Protein AF-A0A0L8GGT6-F1 (afdb_monomer_lite)

Radius of gyration: 20.19 Å; chains: 1; bounding box: 34×28×76 Å

Foldseek 3Di:
DDKDWADWDFDDDPNHGDFIKTFMWDADADCLDLAHTDGGAIDTPVLVVVLVVVCCVVPVPDPPPVVVLSNDPLSCLNRFANDDSVVSVCVVVVNDDPVVVVQCNVVSRYNCVVVVVVVVVVVVVVVVVVVVVVVVVPD

pLDDT: mean 79.41, std 17.78, range [39.88, 96.5]

Secondary structure (DSSP, 8-state):
-EEEEEEEEEEEETTEEEEEEEEEEEES---SSS---EEEEEEEHHHHHHHHHHHHHHSTTS---HHHHTT-HHHHHHHH----HHHHHHHHTT---HHHHHHHHHTTT-TTHHHHHHHHHHHHHHHHHHHHHHHSS--

Structure (mmCIF, N/CA/C/O backbone):
data_AF-A0A0L8GGT6-F1
#
_entry.id   AF-A0A0L8GGT6-F1
#
loop_
_atom_site.group_PDB
_atom_site.id
_atom_site.type_symbol
_atom_site.label_atom_id
_atom_site.label_alt_id
_atom_site.label_comp_id
_atom_site.label_asym_id
_atom_site.label_entity_id
_atom_site.label_seq_id
_atom_site.pdbx_PDB_ins_code
_atom_site.Cartn_x
_atom_site.Cartn_y
_atom_site.Cartn_z
_atom_site.occupancy
_atom_site.B_iso_or_equiv
_atom_site.auth_seq_id
_atom_site.auth_comp_id
_atom_site.auth_asym_id
_atom_site.auth_atom_id
_atom_site.pdbx_PDB_model_num
ATOM 1 N N . MET A 1 1 ? 0.697 -13.563 -10.168 1.00 82.75 1 MET A N 1
ATOM 2 C CA . MET A 1 1 ? 0.460 -12.610 -9.073 1.00 82.75 1 MET A CA 1
ATOM 3 C C . MET A 1 1 ? -0.962 -12.781 -8.594 1.00 82.75 1 MET A C 1
ATOM 5 O O . MET A 1 1 ? -1.871 -12.775 -9.412 1.00 82.75 1 MET A O 1
ATOM 9 N N . GLU A 1 2 ? -1.135 -12.969 -7.299 1.00 89.50 2 GLU A N 1
ATOM 10 C CA . GLU A 1 2 ? -2.421 -13.211 -6.657 1.00 89.50 2 GLU A CA 1
ATOM 11 C C . GLU A 1 2 ? -2.596 -12.182 -5.539 1.00 89.50 2 GLU A C 1
ATOM 13 O O . GLU A 1 2 ? -1.693 -12.013 -4.720 1.00 89.50 2 GLU A O 1
ATOM 18 N N . ILE A 1 3 ? -3.717 -11.455 -5.550 1.00 90.00 3 ILE A N 1
ATOM 19 C CA . ILE A 1 3 ? -4.055 -10.441 -4.545 1.00 90.00 3 ILE A CA 1
ATOM 20 C C . ILE A 1 3 ? -5.243 -10.946 -3.742 1.00 90.00 3 ILE A C 1
ATOM 22 O O . ILE A 1 3 ? -6.287 -11.250 -4.319 1.00 90.00 3 ILE A O 1
ATOM 26 N N . SER A 1 4 ? -5.122 -10.935 -2.419 1.00 93.12 4 SER A N 1
ATOM 27 C CA . SER A 1 4 ? -6.249 -11.134 -1.510 1.00 93.12 4 SER A CA 1
ATOM 28 C C . SER A 1 4 ? -6.443 -9.924 -0.605 1.00 93.12 4 SER A C 1
ATOM 30 O O . SER A 1 4 ? -5.482 -9.323 -0.125 1.00 93.12 4 SER A O 1
ATOM 32 N N . VAL A 1 5 ? -7.708 -9.582 -0.360 1.00 94.25 5 VAL A N 1
ATOM 33 C CA . VAL A 1 5 ? -8.131 -8.539 0.580 1.00 94.25 5 VAL A CA 1
ATOM 34 C C . VAL A 1 5 ? -9.049 -9.201 1.593 1.00 94.25 5 VAL A C 1
ATOM 36 O O . VAL A 1 5 ? -10.094 -9.733 1.222 1.00 94.25 5 VAL A O 1
ATOM 39 N N . GLN A 1 6 ? -8.650 -9.207 2.858 1.00 94.06 6 GLN A N 1
ATOM 40 C CA . GLN A 1 6 ? -9.317 -9.992 3.894 1.00 94.06 6 GLN A CA 1
ATOM 41 C C . GLN A 1 6 ? -9.261 -9.304 5.259 1.00 94.06 6 GLN A C 1
ATOM 43 O O . GLN A 1 6 ? -8.722 -8.207 5.396 1.00 94.06 6 GLN A O 1
ATOM 48 N N . ASN A 1 7 ? -9.849 -9.955 6.265 1.00 93.94 7 ASN A N 1
ATOM 49 C CA . ASN A 1 7 ? -9.773 -9.575 7.677 1.00 93.94 7 ASN A CA 1
ATOM 50 C C . ASN A 1 7 ? -10.080 -8.087 7.938 1.00 93.94 7 ASN A C 1
ATOM 52 O O . ASN A 1 7 ? -9.210 -7.357 8.414 1.00 93.94 7 ASN A O 1
ATOM 56 N N . PRO A 1 8 ? -11.302 -7.607 7.628 1.00 95.56 8 PRO A N 1
ATOM 57 C CA . PRO A 1 8 ? -11.678 -6.229 7.917 1.00 95.56 8 PRO A CA 1
ATOM 58 C C . PRO A 1 8 ? -11.579 -5.948 9.421 1.00 95.56 8 PRO A C 1
ATOM 60 O O . PRO A 1 8 ? -12.166 -6.655 10.239 1.00 95.56 8 PRO A O 1
ATOM 63 N N . ARG A 1 9 ? -10.863 -4.883 9.786 1.00 95.06 9 ARG A N 1
ATOM 64 C CA . ARG A 1 9 ? -10.666 -4.446 11.170 1.00 95.06 9 ARG A CA 1
ATOM 65 C C . ARG A 1 9 ? -11.022 -2.975 11.319 1.00 95.06 9 ARG A C 1
ATOM 67 O O . ARG A 1 9 ? -10.479 -2.120 10.623 1.00 95.06 9 ARG A O 1
ATOM 74 N N . THR A 1 10 ? -11.901 -2.666 12.266 1.00 94.56 10 THR A N 1
ATOM 75 C CA . THR A 1 10 ? -12.186 -1.278 12.645 1.00 94.56 10 THR A CA 1
ATOM 76 C C . THR A 1 10 ? -11.008 -0.705 13.426 1.00 94.56 10 THR A C 1
ATOM 78 O O . THR A 1 10 ? -10.585 -1.270 14.434 1.00 94.56 10 THR A O 1
ATOM 81 N N . ILE A 1 11 ? -10.493 0.430 12.965 1.00 92.06 11 ILE A N 1
ATOM 82 C CA . ILE A 1 11 ? -9.458 1.210 13.634 1.00 92.06 11 ILE A CA 1
ATOM 83 C C . ILE A 1 11 ? -10.131 2.310 14.448 1.00 92.06 11 ILE A C 1
ATOM 85 O O . ILE A 1 11 ? -10.968 3.063 13.938 1.00 92.06 11 ILE A O 1
ATOM 89 N N . PHE A 1 12 ? -9.755 2.388 15.720 1.00 92.56 12 PHE A N 1
ATOM 90 C CA . PHE A 1 12 ? -10.262 3.368 16.668 1.00 92.56 12 PHE A CA 1
ATOM 91 C C . PHE A 1 12 ? -9.195 4.416 16.964 1.00 92.56 12 PHE A C 1
ATOM 93 O O . PHE A 1 12 ? -8.013 4.103 17.054 1.00 92.56 12 PHE A O 1
ATOM 100 N N . GLU A 1 13 ? -9.626 5.655 17.153 1.00 89.75 13 GLU A N 1
ATOM 101 C CA . GLU A 1 13 ? -8.792 6.754 17.632 1.00 89.75 13 GLU A CA 1
ATOM 102 C C . GLU A 1 13 ? -9.561 7.461 18.746 1.00 89.75 13 GLU A C 1
ATOM 104 O O . GLU A 1 13 ? -10.727 7.819 18.569 1.00 89.75 13 GLU A O 1
ATOM 109 N N . ASN A 1 14 ? -8.942 7.605 19.922 1.00 93.12 14 ASN A N 1
ATOM 110 C CA . ASN A 1 14 ? -9.575 8.196 21.108 1.00 93.12 14 ASN A CA 1
ATOM 111 C C . ASN A 1 14 ? -10.941 7.560 21.449 1.00 93.12 14 ASN A C 1
ATOM 113 O O . ASN A 1 14 ? -11.917 8.251 21.741 1.00 93.12 14 ASN A O 1
ATOM 117 N N . GLY A 1 15 ? -11.028 6.229 21.338 1.00 91.31 15 GLY A N 1
ATOM 118 C CA . GLY A 1 15 ? -12.244 5.456 21.618 1.00 91.31 15 GLY A CA 1
ATOM 119 C C . GLY A 1 15 ? -13.353 5.571 20.565 1.00 91.31 15 GLY A C 1
ATOM 120 O O . GLY A 1 15 ? -14.418 4.983 20.741 1.00 91.31 15 GLY A O 1
ATOM 121 N N . ARG A 1 16 ? -13.135 6.294 19.459 1.00 93.06 16 ARG A N 1
ATOM 122 C CA . ARG A 1 16 ? -14.111 6.444 18.371 1.00 93.06 16 ARG A CA 1
ATOM 123 C C . ARG A 1 16 ? -13.666 5.678 17.136 1.00 93.06 16 ARG A C 1
ATOM 125 O O . ARG A 1 16 ? -12.498 5.727 16.759 1.00 93.06 16 ARG A O 1
ATOM 132 N N . ALA A 1 17 ? -14.602 4.983 16.493 1.00 93.25 17 ALA A N 1
ATOM 133 C CA . ALA A 1 17 ? -14.340 4.315 15.225 1.00 93.25 17 ALA A CA 1
ATOM 134 C C . ALA A 1 17 ? -13.978 5.362 14.160 1.00 93.25 17 ALA A C 1
ATOM 136 O O . ALA A 1 17 ? -14.753 6.286 13.911 1.00 93.25 17 ALA A O 1
ATOM 137 N N . LYS A 1 18 ? -12.798 5.222 13.551 1.00 93.94 18 LYS A N 1
ATOM 138 C CA . LYS A 1 18 ? -12.266 6.178 12.571 1.00 93.94 18 LYS A CA 1
ATOM 139 C C . LYS A 1 18 ? -12.418 5.661 11.144 1.00 93.94 18 LYS A C 1
ATOM 141 O O . LYS A 1 18 ? -12.894 6.384 10.276 1.00 93.94 18 LYS A O 1
ATOM 146 N N . TYR A 1 19 ? -12.005 4.419 10.894 1.00 93.75 19 TYR A N 1
ATOM 147 C CA . TYR A 1 19 ? -12.103 3.768 9.585 1.00 93.75 19 TYR A CA 1
ATOM 148 C C . TYR A 1 19 ? -11.961 2.245 9.705 1.00 93.75 19 TYR A C 1
ATOM 150 O O . TYR A 1 19 ? -11.610 1.730 10.762 1.00 93.75 19 TYR A O 1
ATOM 158 N N . VAL A 1 20 ? -12.218 1.526 8.611 1.00 94.75 20 VAL A N 1
ATOM 159 C CA . VAL A 1 20 ? -11.942 0.086 8.488 1.00 94.75 20 VAL A CA 1
ATOM 160 C C . VAL A 1 20 ? -10.689 -0.111 7.639 1.00 94.75 20 VAL A C 1
ATOM 162 O O . VAL A 1 20 ? -10.573 0.468 6.554 1.00 94.75 20 VAL A O 1
ATOM 165 N N . ALA A 1 21 ? -9.761 -0.915 8.146 1.00 95.69 21 ALA A N 1
ATOM 166 C CA . ALA A 1 21 ? -8.587 -1.393 7.433 1.00 95.69 21 ALA A CA 1
ATOM 167 C C . ALA A 1 21 ? -8.781 -2.856 7.024 1.00 95.69 21 ALA A C 1
ATOM 169 O O . ALA A 1 21 ? -9.498 -3.604 7.685 1.00 95.69 21 ALA A O 1
ATOM 170 N N . TYR A 1 22 ? -8.125 -3.257 5.946 1.00 96.38 22 TYR A N 1
ATOM 171 C CA . TYR A 1 22 ? -8.141 -4.606 5.404 1.00 96.38 22 TYR A CA 1
ATOM 172 C C . TYR A 1 22 ? -6.711 -5.115 5.333 1.00 96.38 22 TYR A C 1
ATOM 174 O O . TYR A 1 22 ? -5.807 -4.364 4.956 1.00 96.38 22 TYR A O 1
ATOM 182 N N . GLN A 1 23 ? -6.527 -6.384 5.666 1.00 94.94 23 GLN A N 1
ATOM 183 C CA . GLN A 1 23 ? -5.267 -7.074 5.465 1.00 94.94 23 GLN A CA 1
ATOM 184 C C . GLN A 1 23 ? -5.136 -7.449 3.992 1.00 94.94 23 GLN A C 1
ATOM 186 O O . GLN A 1 23 ? -6.045 -8.035 3.396 1.00 94.94 23 GLN A O 1
ATOM 191 N N 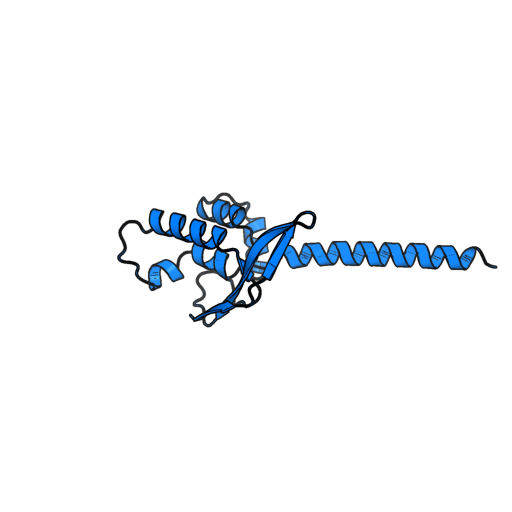. LEU A 1 24 ? -4.000 -7.095 3.412 1.00 94.62 24 LEU A N 1
ATOM 192 C CA . LEU A 1 24 ? -3.642 -7.385 2.041 1.00 94.62 24 LEU A CA 1
ATOM 193 C C . LEU A 1 24 ? -2.626 -8.513 2.019 1.00 94.62 24 LEU A C 1
ATOM 195 O O . LEU A 1 24 ? -1.696 -8.547 2.827 1.00 94.62 24 LEU A O 1
ATOM 199 N N . SER A 1 25 ? -2.790 -9.408 1.054 1.00 92.06 25 SER A N 1
ATOM 200 C CA . SER A 1 25 ? -1.747 -10.361 0.708 1.00 92.06 25 SER A CA 1
ATOM 201 C C . SER A 1 25 ? -1.487 -10.323 -0.784 1.00 92.06 25 SER A C 1
ATOM 203 O O . SER A 1 25 ? -2.410 -10.189 -1.590 1.00 92.06 25 SER A O 1
ATOM 205 N N . LEU A 1 26 ? -0.212 -10.423 -1.131 1.00 91.25 26 LEU A N 1
ATOM 206 C CA . LEU A 1 26 ? 0.284 -10.433 -2.487 1.00 91.25 26 LEU A CA 1
ATOM 207 C C . LEU A 1 26 ? 1.247 -11.608 -2.635 1.00 91.25 26 LEU A C 1
ATOM 209 O O . LEU A 1 26 ? 2.289 -11.635 -1.984 1.00 91.25 26 LEU A O 1
ATOM 213 N N . LYS A 1 27 ? 0.874 -12.573 -3.477 1.00 90.69 27 LYS A N 1
ATOM 214 C CA . LYS A 1 27 ? 1.650 -13.792 -3.731 1.00 90.69 27 LYS A CA 1
ATOM 215 C C . LYS A 1 27 ? 2.046 -13.933 -5.195 1.00 90.69 27 LYS A C 1
ATOM 217 O O . LYS A 1 27 ? 1.379 -13.393 -6.088 1.00 90.69 27 LYS A O 1
ATOM 222 N N . ASN A 1 28 ? 3.071 -14.738 -5.462 1.00 85.56 28 ASN A N 1
ATOM 223 C CA . ASN A 1 28 ? 3.552 -15.066 -6.802 1.00 85.56 28 ASN A CA 1
ATOM 224 C C . ASN A 1 28 ? 3.904 -13.801 -7.605 1.00 85.56 28 ASN A C 1
ATOM 226 O O . ASN A 1 28 ? 3.418 -13.597 -8.733 1.00 85.56 28 ASN A O 1
ATOM 230 N N . CYS A 1 29 ? 4.673 -12.905 -6.985 1.00 78.62 29 CYS A N 1
ATOM 231 C CA . CYS A 1 29 ? 5.123 -11.661 -7.596 1.00 78.62 29 CYS A CA 1
ATOM 232 C C . CYS A 1 29 ? 6.314 -11.869 -8.527 1.00 78.62 29 CYS A C 1
ATOM 234 O O . CYS A 1 29 ? 7.241 -12.613 -8.229 1.00 78.62 29 CYS A O 1
ATOM 236 N N . PHE A 1 30 ? 6.326 -11.140 -9.643 1.00 79.69 30 PHE A N 1
ATOM 237 C CA . PHE A 1 30 ? 7.569 -10.921 -10.376 1.00 79.69 30 PHE A CA 1
ATOM 238 C C . PHE A 1 30 ? 8.432 -9.905 -9.611 1.00 79.69 30 PHE A C 1
ATOM 240 O O . PH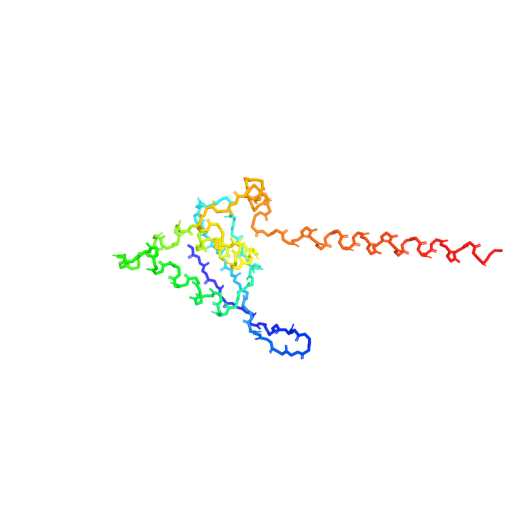E A 1 30 ? 7.869 -8.940 -9.081 1.00 79.69 30 PHE A O 1
ATOM 247 N N . PRO A 1 31 ? 9.766 -10.069 -9.584 1.00 74.44 31 PRO A N 1
ATOM 248 C CA . PRO A 1 31 ? 10.667 -9.187 -8.846 1.00 74.44 31 PRO A CA 1
ATOM 249 C C . PRO A 1 31 ? 10.847 -7.855 -9.590 1.00 74.44 31 PRO A C 1
ATOM 251 O O . PRO A 1 31 ? 11.788 -7.661 -10.355 1.00 74.44 31 PRO A O 1
ATOM 254 N N . VAL A 1 32 ? 9.888 -6.944 -9.412 1.00 80.38 32 VAL A N 1
ATOM 255 C CA . VAL A 1 32 ? 9.941 -5.564 -9.940 1.00 80.38 32 VAL A CA 1
ATOM 256 C C . VAL A 1 32 ? 10.747 -4.659 -9.018 1.00 80.38 32 VAL A C 1
ATOM 258 O O . VAL A 1 32 ? 11.507 -3.805 -9.464 1.00 80.38 32 VAL A O 1
ATOM 261 N N . LEU A 1 33 ? 10.546 -4.858 -7.722 1.00 82.56 33 LEU A N 1
ATOM 262 C CA . LEU A 1 33 ? 11.296 -4.273 -6.625 1.00 82.56 33 LEU A CA 1
ATOM 263 C C . LEU A 1 33 ? 11.948 -5.432 -5.859 1.00 82.56 33 LEU A C 1
ATOM 265 O O . LEU A 1 33 ? 11.461 -6.561 -5.983 1.00 82.56 33 LEU A O 1
ATOM 269 N N . PRO A 1 34 ? 13.004 -5.190 -5.065 1.00 86.31 34 PRO A N 1
ATOM 270 C CA . PRO A 1 34 ? 13.561 -6.196 -4.163 1.00 86.31 34 PRO A CA 1
ATOM 271 C C . PRO A 1 34 ? 12.645 -6.350 -2.936 1.00 86.31 34 PRO A C 1
ATOM 273 O O . PRO A 1 34 ? 13.044 -6.075 -1.810 1.00 86.31 34 PRO A O 1
ATOM 276 N N . LEU A 1 35 ? 11.382 -6.695 -3.198 1.00 85.62 35 LEU A N 1
ATOM 277 C CA . LEU A 1 35 ? 10.342 -6.989 -2.224 1.00 85.62 35 LEU A CA 1
ATOM 278 C C . LEU A 1 35 ? 9.730 -8.345 -2.564 1.00 85.62 35 LEU A C 1
ATOM 280 O O . LEU A 1 35 ? 9.254 -8.550 -3.688 1.00 85.62 35 LEU A O 1
ATOM 284 N N . ASP A 1 36 ? 9.704 -9.227 -1.578 1.00 87.50 36 ASP A N 1
ATOM 285 C CA . ASP A 1 36 ? 9.113 -10.553 -1.662 1.00 87.50 36 ASP A CA 1
ATOM 286 C C . ASP A 1 36 ? 7.585 -10.503 -1.498 1.00 87.50 36 ASP A C 1
ATOM 288 O O . ASP A 1 36 ? 6.965 -9.453 -1.286 1.00 87.50 36 ASP A O 1
ATOM 292 N N . ASP A 1 37 ? 6.956 -11.668 -1.617 1.00 89.12 37 ASP A N 1
ATOM 293 C CA . ASP A 1 37 ? 5.543 -11.848 -1.296 1.00 89.12 37 ASP A CA 1
ATOM 294 C C . ASP A 1 37 ? 5.241 -11.414 0.154 1.00 89.12 37 ASP A C 1
ATOM 296 O O . ASP A 1 37 ? 6.073 -11.539 1.053 1.00 89.12 37 ASP A O 1
ATOM 300 N N . THR A 1 38 ? 4.028 -10.910 0.390 1.00 86.81 38 THR A N 1
ATOM 301 C CA . THR A 1 38 ? 3.601 -10.432 1.714 1.00 86.81 38 THR A CA 1
ATOM 302 C C . THR A 1 38 ? 2.161 -10.819 2.014 1.00 86.81 38 THR A C 1
ATOM 304 O O . THR A 1 38 ? 1.345 -11.016 1.114 1.00 86.81 38 THR A O 1
ATOM 307 N N . ASP A 1 39 ? 1.820 -10.878 3.291 1.00 84.62 39 ASP A N 1
ATOM 308 C CA . ASP A 1 39 ? 0.476 -11.143 3.795 1.00 84.62 39 ASP A CA 1
ATOM 309 C C . ASP A 1 39 ? 0.093 -10.275 5.002 1.00 84.62 39 ASP A C 1
ATOM 311 O O . ASP A 1 39 ? -0.976 -10.473 5.574 1.00 84.62 39 ASP A O 1
ATOM 315 N N . HIS A 1 40 ? 0.911 -9.283 5.371 1.00 82.88 40 HIS A N 1
ATOM 316 C CA . HIS A 1 40 ? 0.753 -8.512 6.615 1.00 82.88 40 HIS A CA 1
ATOM 317 C C . HIS A 1 40 ? 0.524 -7.004 6.406 1.00 82.88 40 HIS A C 1
ATOM 319 O O . HIS A 1 40 ? 0.556 -6.237 7.368 1.00 82.88 40 HIS A O 1
ATOM 325 N N . VAL A 1 41 ? 0.266 -6.549 5.177 1.00 91.94 41 VAL A N 1
ATOM 326 C CA . VAL A 1 41 ? 0.068 -5.119 4.889 1.00 91.94 41 VAL A CA 1
ATOM 327 C C . VAL A 1 41 ? -1.378 -4.713 5.156 1.00 91.94 41 VAL A C 1
ATOM 329 O O . VAL A 1 41 ? -2.306 -5.356 4.678 1.00 91.94 41 VAL A O 1
ATOM 332 N N . TRP A 1 42 ? -1.590 -3.619 5.887 1.00 93.50 42 TRP A N 1
ATOM 333 C CA . TRP A 1 42 ? -2.927 -3.118 6.212 1.00 93.50 42 TRP A CA 1
ATOM 334 C C . TRP A 1 42 ? -3.239 -1.838 5.447 1.00 93.50 42 TRP A C 1
ATOM 336 O O . TRP A 1 42 ? -2.474 -0.879 5.503 1.00 93.50 42 TRP A O 1
ATOM 346 N N . ARG A 1 43 ? -4.385 -1.804 4.757 1.00 95.75 43 ARG A N 1
ATOM 347 C CA . ARG A 1 43 ? -4.838 -0.632 3.990 1.00 95.75 43 ARG A CA 1
ATOM 348 C C . ARG A 1 43 ? -6.308 -0.335 4.205 1.00 95.75 43 ARG A C 1
ATOM 350 O O . ARG A 1 43 ? -7.143 -1.228 4.309 1.00 95.75 43 ARG A O 1
ATOM 357 N N . SER A 1 44 ? -6.643 0.943 4.215 1.00 96.12 44 SER A N 1
ATOM 358 C CA . SER A 1 44 ? -8.015 1.438 4.258 1.00 96.12 44 SER A CA 1
ATOM 359 C C . SER A 1 44 ? -8.593 1.652 2.858 1.00 96.12 44 SER A C 1
ATOM 361 O O . SER A 1 44 ? -7.876 1.881 1.882 1.00 96.12 44 SER A O 1
ATOM 363 N N . TYR A 1 45 ? -9.926 1.679 2.758 1.00 95.19 45 TYR A N 1
ATOM 364 C CA . TYR A 1 45 ? -10.617 2.026 1.507 1.00 95.19 45 TYR A CA 1
ATOM 365 C C . TYR A 1 45 ? -10.192 3.399 0.952 1.00 95.19 45 TYR A C 1
ATOM 367 O O . TYR A 1 45 ? -10.071 3.584 -0.261 1.00 95.19 45 TYR A O 1
ATOM 375 N N . ARG A 1 46 ? -9.920 4.368 1.837 1.00 95.56 4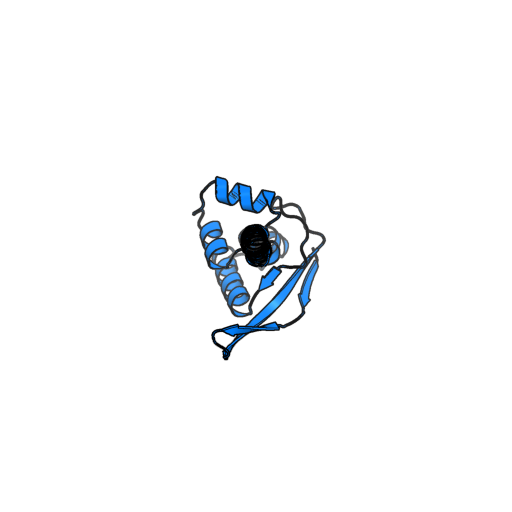6 ARG A N 1
ATOM 376 C CA . ARG A 1 46 ? -9.441 5.699 1.442 1.00 95.56 46 ARG A CA 1
ATOM 377 C C . ARG A 1 46 ? -8.110 5.610 0.698 1.00 95.56 46 ARG A C 1
ATOM 379 O O . ARG A 1 46 ? -7.951 6.266 -0.327 1.00 95.56 46 ARG A O 1
ATOM 386 N N . GLU A 1 47 ? -7.176 4.802 1.185 1.00 96.50 47 GLU A N 1
ATOM 387 C CA . GLU A 1 47 ? -5.873 4.617 0.542 1.00 96.50 47 GLU A CA 1
ATOM 388 C C . GLU A 1 47 ? -6.012 3.939 -0.827 1.00 96.50 47 GLU A C 1
ATOM 390 O O . GLU A 1 47 ? -5.397 4.391 -1.789 1.00 96.50 47 GLU A O 1
ATOM 395 N N . PHE A 1 48 ? -6.897 2.945 -0.969 1.00 95.50 48 PHE A N 1
ATOM 396 C CA . PHE A 1 48 ? -7.227 2.366 -2.281 1.00 95.50 48 PHE A CA 1
ATOM 397 C C . PHE A 1 48 ? -7.752 3.412 -3.269 1.00 95.50 48 PHE A C 1
ATOM 399 O O . PHE A 1 48 ? -7.363 3.434 -4.440 1.00 95.50 48 PHE A O 1
ATOM 406 N N . HIS A 1 49 ? -8.634 4.301 -2.807 1.00 94.94 49 HIS A N 1
ATOM 407 C CA . HIS A 1 49 ? -9.169 5.369 -3.645 1.00 94.94 49 HIS A CA 1
ATOM 408 C C . HIS A 1 49 ? -8.069 6.343 -4.096 1.00 94.94 49 HIS A C 1
ATOM 410 O O . HIS A 1 49 ? -8.033 6.751 -5.261 1.00 94.94 49 HIS A O 1
ATOM 416 N N . LEU A 1 50 ? -7.146 6.695 -3.198 1.00 94.94 50 LEU A N 1
ATOM 417 C CA . LEU A 1 50 ? -5.998 7.534 -3.536 1.00 94.94 50 LEU A CA 1
ATOM 418 C C . LEU A 1 50 ? -5.061 6.836 -4.533 1.00 94.94 50 LEU A C 1
ATOM 420 O O . LEU A 1 50 ? -4.686 7.452 -5.533 1.00 94.94 50 LEU A O 1
ATOM 424 N N . LEU A 1 51 ? -4.759 5.549 -4.324 1.00 94.31 51 LEU A N 1
ATOM 425 C CA . LEU A 1 51 ? -3.947 4.741 -5.238 1.00 94.31 51 LEU A CA 1
ATOM 426 C C . LEU A 1 51 ? -4.532 4.770 -6.650 1.00 94.31 51 LEU A C 1
ATOM 428 O O . LEU A 1 51 ? -3.836 5.080 -7.618 1.00 94.31 51 LEU A O 1
ATOM 432 N N . ARG A 1 52 ? -5.840 4.513 -6.765 1.00 91.81 52 ARG A N 1
ATOM 433 C CA . ARG A 1 52 ? -6.557 4.543 -8.043 1.00 91.81 52 ARG A CA 1
ATOM 434 C C . ARG A 1 52 ? -6.384 5.880 -8.757 1.00 91.81 52 ARG A C 1
ATOM 436 O O . ARG A 1 52 ? -6.187 5.893 -9.970 1.00 91.81 52 ARG A O 1
ATOM 443 N N . ASN A 1 53 ? -6.479 6.996 -8.041 1.00 90.94 53 ASN A N 1
ATOM 444 C CA . ASN A 1 53 ? -6.367 8.319 -8.649 1.00 90.94 53 ASN A CA 1
ATOM 445 C C . ASN A 1 53 ? -4.963 8.582 -9.202 1.00 90.94 53 ASN A C 1
ATOM 447 O O . ASN A 1 53 ? -4.847 9.050 -10.334 1.00 90.94 53 ASN A O 1
ATOM 451 N N . ILE A 1 54 ? -3.920 8.223 -8.454 1.00 90.12 54 ILE A N 1
ATOM 452 C CA . ILE A 1 54 ? -2.527 8.372 -8.898 1.00 90.12 54 ILE A CA 1
ATOM 453 C C . ILE A 1 54 ? -2.261 7.506 -10.126 1.00 90.12 54 ILE A C 1
ATOM 455 O O . ILE A 1 54 ? -1.784 7.998 -11.147 1.00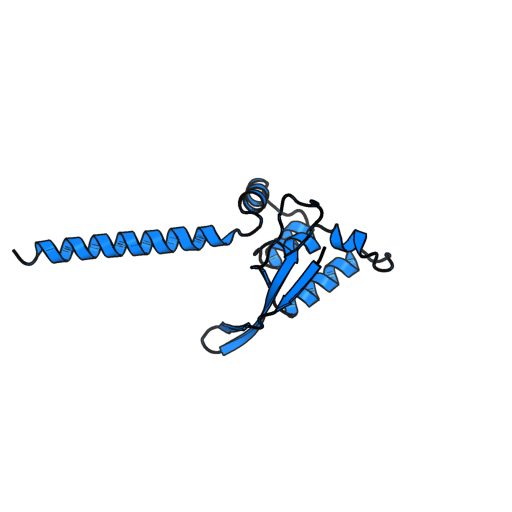 90.12 54 ILE A O 1
ATOM 459 N N . LEU A 1 55 ? -2.623 6.222 -10.064 1.00 88.62 55 LEU A N 1
ATOM 460 C CA . LEU A 1 55 ? -2.365 5.293 -11.163 1.00 88.62 55 LEU A CA 1
ATOM 461 C C . LEU A 1 55 ? -3.127 5.706 -12.429 1.00 88.62 55 LEU A C 1
ATOM 463 O O . LEU A 1 55 ? -2.565 5.659 -13.519 1.00 88.62 55 LEU A O 1
ATOM 467 N N . ARG A 1 56 ? -4.358 6.223 -12.304 1.00 87.44 56 ARG A N 1
ATOM 468 C CA . ARG A 1 56 ? -5.101 6.797 -13.441 1.00 87.44 56 ARG A CA 1
ATOM 469 C C . ARG A 1 56 ? -4.426 8.025 -14.046 1.00 87.44 56 ARG A C 1
ATOM 471 O O . ARG A 1 56 ? -4.519 8.225 -15.252 1.00 87.44 56 ARG A O 1
ATOM 478 N N . GLN A 1 57 ? -3.794 8.868 -13.233 1.00 86.62 57 GLN A N 1
ATOM 479 C CA . GLN A 1 57 ? -3.085 10.053 -13.721 1.00 86.62 57 GLN A CA 1
ATOM 480 C C . GLN A 1 57 ? -1.752 9.707 -14.388 1.00 86.62 57 GLN A C 1
ATOM 482 O O . GLN A 1 57 ? -1.368 10.382 -15.343 1.00 86.62 57 GLN A O 1
ATOM 487 N N . ARG A 1 58 ? -1.061 8.668 -13.912 1.00 83.50 58 ARG A N 1
ATOM 488 C CA . ARG A 1 58 ? 0.195 8.199 -14.506 1.00 83.50 58 ARG A CA 1
ATOM 489 C C . ARG A 1 58 ? -0.046 7.433 -15.807 1.00 83.50 58 ARG A C 1
ATOM 491 O O . ARG A 1 58 ? 0.627 7.676 -16.801 1.00 83.50 58 ARG A O 1
ATOM 498 N N . HIS A 1 59 ? -1.060 6.570 -15.822 1.00 81.81 59 HIS A N 1
ATOM 499 C CA . HIS A 1 59 ? -1.373 5.660 -16.930 1.00 81.81 59 HIS A CA 1
ATOM 500 C C . HIS A 1 59 ? -2.569 6.147 -17.768 1.00 81.81 59 HIS A C 1
ATOM 502 O O . HIS A 1 59 ? -3.407 5.354 -18.188 1.00 81.81 59 HIS A O 1
ATOM 508 N N . LYS A 1 60 ? -2.660 7.467 -18.013 1.00 70.31 60 LYS A N 1
ATOM 509 C CA . LYS A 1 60 ? -3.818 8.170 -18.625 1.00 70.31 60 LYS A CA 1
ATOM 510 C C . LYS A 1 60 ? -4.361 7.567 -19.929 1.00 70.31 60 LYS A C 1
ATOM 512 O O . LYS A 1 60 ? -5.539 7.753 -20.215 1.00 70.31 60 LYS A O 1
ATOM 517 N N . ASN A 1 61 ? -3.525 6.873 -20.702 1.00 60.69 61 ASN A N 1
ATOM 518 C CA . ASN A 1 61 ? -3.835 6.436 -22.069 1.00 60.69 61 ASN A CA 1
ATOM 519 C C . ASN A 1 61 ? -3.833 4.917 -22.258 1.00 60.69 61 ASN A C 1
ATOM 521 O O . ASN A 1 61 ? -4.027 4.432 -23.371 1.00 60.69 61 ASN A O 1
ATOM 525 N N . LEU A 1 62 ? -3.586 4.153 -21.198 1.00 54.25 62 LEU A N 1
ATOM 526 C CA . LEU A 1 62 ? -3.508 2.708 -21.302 1.00 54.25 62 LEU A CA 1
ATOM 527 C C . LEU A 1 62 ? -4.891 2.159 -20.977 1.00 54.25 62 LEU A C 1
ATOM 529 O O . LEU A 1 62 ? -5.381 2.307 -19.859 1.00 54.25 62 LEU A O 1
ATOM 533 N N . CYS A 1 63 ? -5.543 1.531 -21.960 1.00 55.19 63 CYS A N 1
ATOM 534 C CA . CYS A 1 63 ? -6.554 0.517 -21.671 1.00 55.19 63 CYS A CA 1
ATOM 535 C C . CYS A 1 63 ? -5.920 -0.421 -20.646 1.00 55.19 63 CYS A C 1
ATOM 537 O O . CYS A 1 63 ? -5.048 -1.175 -21.055 1.00 55.19 63 CYS A O 1
ATOM 539 N N . PHE A 1 64 ? -6.266 -0.277 -19.359 1.00 60.25 64 PHE A N 1
ATOM 540 C CA . PHE A 1 64 ? -5.597 -0.870 -18.194 1.00 60.25 64 PHE A CA 1
ATOM 541 C C . PHE A 1 64 ? -4.962 -2.229 -18.514 1.00 60.25 64 PHE A C 1
ATOM 543 O O . PHE A 1 64 ? -5.600 -3.271 -18.360 1.00 60.25 64 PHE A O 1
ATOM 550 N N . LYS A 1 65 ? -3.707 -2.238 -18.980 1.00 67.69 65 LYS A N 1
ATOM 551 C CA . LYS A 1 65 ? -2.995 -3.491 -19.170 1.00 67.69 65 LYS A CA 1
ATOM 552 C C . LYS A 1 65 ? -2.508 -3.853 -17.788 1.00 67.69 65 LYS A C 1
ATOM 554 O O . LYS A 1 65 ? -1.635 -3.191 -17.237 1.00 67.69 65 LYS A O 1
ATOM 559 N N . GLU A 1 66 ? -3.106 -4.893 -17.227 1.00 74.38 66 GLU 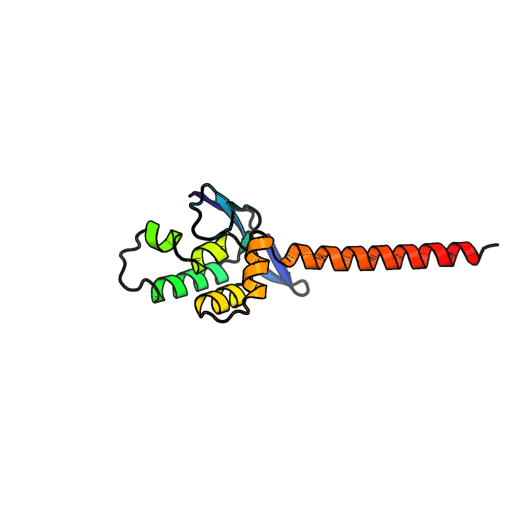A N 1
ATOM 560 C CA . GLU A 1 66 ? -2.769 -5.449 -15.916 1.00 74.38 66 GLU A CA 1
ATOM 561 C C . GLU A 1 66 ? -1.249 -5.534 -15.704 1.00 74.38 66 GLU A C 1
ATOM 563 O O . GLU A 1 66 ? -0.736 -5.168 -14.651 1.00 74.38 66 GLU A O 1
ATOM 568 N N . LYS A 1 67 ? -0.501 -5.902 -16.750 1.00 78.94 67 LYS A N 1
ATOM 569 C CA . LYS A 1 67 ? 0.962 -5.958 -16.719 1.00 78.94 67 LYS A CA 1
ATOM 570 C C . LYS A 1 67 ? 1.634 -4.618 -16.390 1.00 78.94 67 LYS A C 1
ATOM 572 O O . LYS A 1 67 ? 2.590 -4.608 -15.637 1.00 78.94 67 LYS A O 1
ATOM 577 N N . GLU A 1 68 ? 1.179 -3.491 -16.923 1.00 81.06 68 GLU A N 1
ATOM 578 C CA . GLU A 1 68 ? 1.812 -2.187 -16.650 1.00 81.06 68 GLU A CA 1
ATOM 579 C C . GLU A 1 68 ? 1.497 -1.703 -15.234 1.00 81.06 68 GLU A C 1
ATOM 581 O O . GLU A 1 68 ? 2.376 -1.194 -14.543 1.00 81.06 68 GLU A O 1
ATOM 586 N N . LEU A 1 69 ? 0.268 -1.947 -14.769 1.00 82.81 69 LEU A N 1
ATOM 587 C CA . LEU A 1 69 ? -0.155 -1.623 -13.408 1.00 82.81 69 LEU A CA 1
ATOM 588 C C . LEU A 1 69 ? 0.653 -2.410 -12.373 1.00 82.81 69 LEU A C 1
ATOM 590 O O . LEU A 1 69 ? 1.164 -1.856 -11.406 1.00 82.81 69 LEU A O 1
ATOM 594 N N . THR A 1 70 ? 0.794 -3.712 -12.609 1.00 83.31 70 THR A N 1
ATOM 595 C CA . THR A 1 70 ? 1.534 -4.623 -11.733 1.00 83.31 70 THR A CA 1
ATOM 596 C C . THR A 1 70 ? 3.044 -4.450 -11.838 1.00 83.31 70 THR A C 1
ATOM 598 O O . THR A 1 70 ? 3.768 -5.031 -11.043 1.00 83.31 70 THR A O 1
ATOM 601 N N . MET A 1 71 ? 3.555 -3.648 -12.768 1.00 85.69 71 MET A N 1
ATOM 602 C CA . MET A 1 71 ? 4.968 -3.261 -12.810 1.00 85.69 71 MET A CA 1
ATOM 603 C C . MET A 1 71 ? 5.204 -1.861 -12.225 1.00 85.69 71 MET A C 1
ATOM 605 O O . MET A 1 71 ? 6.344 -1.406 -12.181 1.00 85.69 71 MET A O 1
ATOM 609 N N . ASP A 1 72 ? 4.159 -1.170 -11.760 1.00 88.19 72 ASP A N 1
ATOM 610 C CA . ASP A 1 72 ? 4.284 0.170 -11.195 1.00 88.19 72 ASP A CA 1
ATOM 611 C C . ASP A 1 72 ? 4.842 0.121 -9.756 1.00 88.19 72 ASP A C 1
ATOM 613 O O . ASP A 1 72 ? 4.236 -0.512 -8.886 1.00 88.19 72 ASP A O 1
ATOM 617 N N . PRO A 1 73 ? 5.957 0.811 -9.451 1.00 89.06 73 PRO A N 1
ATOM 618 C CA . PRO A 1 73 ? 6.527 0.822 -8.104 1.00 89.06 73 PRO A CA 1
ATOM 619 C C . PRO A 1 73 ? 5.580 1.351 -7.020 1.00 89.06 73 PRO A C 1
ATOM 621 O O . PRO A 1 73 ? 5.595 0.852 -5.899 1.00 89.06 73 PRO A O 1
ATOM 624 N N . THR A 1 74 ? 4.721 2.326 -7.335 1.00 91.56 74 THR A N 1
ATOM 625 C CA . THR A 1 74 ? 3.707 2.853 -6.408 1.00 91.56 74 THR A CA 1
ATOM 626 C C . THR A 1 74 ? 2.662 1.790 -6.091 1.00 91.56 74 THR A C 1
ATOM 628 O O . THR A 1 74 ? 2.268 1.639 -4.935 1.00 91.56 74 THR A O 1
ATOM 631 N N . PHE A 1 75 ? 2.239 1.024 -7.101 1.00 91.75 75 PHE A N 1
ATOM 632 C CA . PHE A 1 75 ? 1.362 -0.127 -6.898 1.00 91.75 75 PHE A CA 1
ATOM 633 C C . PHE A 1 75 ? 2.045 -1.180 -6.020 1.00 91.75 75 PHE A C 1
ATOM 635 O O . PHE A 1 75 ? 1.459 -1.641 -5.047 1.00 91.75 75 PHE A O 1
ATOM 642 N N . ARG A 1 76 ? 3.303 -1.519 -6.309 1.00 90.44 76 ARG A N 1
ATOM 643 C CA . ARG A 1 76 ? 4.054 -2.520 -5.542 1.00 90.44 76 ARG A CA 1
ATOM 644 C C . ARG A 1 76 ? 4.233 -2.133 -4.079 1.00 90.44 76 ARG A C 1
ATOM 646 O O . ARG A 1 76 ? 3.846 -2.907 -3.212 1.00 90.44 76 ARG A O 1
ATOM 653 N N . LEU A 1 77 ? 4.714 -0.924 -3.795 1.00 92.50 77 LEU A N 1
ATOM 654 C CA . LEU A 1 77 ? 4.883 -0.443 -2.420 1.00 92.50 77 LEU A CA 1
ATOM 655 C C . LEU A 1 77 ? 3.560 -0.440 -1.647 1.00 92.50 77 LEU A C 1
ATOM 657 O O . LEU A 1 77 ? 3.534 -0.812 -0.479 1.00 92.50 77 LEU A O 1
ATOM 661 N N . PHE A 1 78 ? 2.444 -0.099 -2.293 1.00 94.44 78 PHE A N 1
ATOM 662 C CA . PHE A 1 78 ? 1.135 -0.137 -1.642 1.00 94.44 78 PHE A CA 1
ATOM 663 C C . PHE A 1 78 ? 0.754 -1.528 -1.123 1.00 94.44 78 PHE A C 1
ATOM 665 O O . PHE A 1 78 ? 0.212 -1.634 -0.021 1.00 94.44 78 PHE A O 1
ATOM 672 N N . PHE A 1 79 ? 1.016 -2.572 -1.913 1.00 92.81 79 PHE A N 1
ATOM 673 C CA . PHE A 1 79 ? 0.655 -3.949 -1.571 1.00 92.81 79 PHE A CA 1
ATOM 674 C C . PHE A 1 79 ? 1.736 -4.692 -0.782 1.00 92.81 79 PHE A C 1
ATOM 676 O O . PHE A 1 79 ? 1.385 -5.642 -0.096 1.00 92.81 79 PHE A O 1
ATOM 683 N N . GLN A 1 80 ? 3.008 -4.290 -0.886 1.00 92.12 80 GLN A N 1
ATOM 684 C CA . GLN A 1 80 ? 4.159 -5.027 -0.343 1.00 92.12 80 GLN A CA 1
ATOM 685 C C . GLN A 1 80 ? 4.896 -4.330 0.801 1.00 92.12 80 GLN A C 1
ATOM 687 O O . GLN A 1 80 ? 5.790 -4.930 1.380 1.00 92.12 80 GLN A O 1
ATOM 692 N N . SER A 1 81 ? 4.546 -3.087 1.139 1.00 92.88 81 SER A N 1
ATOM 693 C CA . SER A 1 81 ? 5.179 -2.370 2.249 1.00 92.88 81 SER A CA 1
ATOM 694 C C . SER A 1 81 ? 4.161 -1.876 3.263 1.00 92.88 81 SER A C 1
ATOM 696 O O . SER A 1 81 ? 3.001 -1.633 2.922 1.00 92.88 81 SER A O 1
ATOM 698 N N . ASP A 1 82 ? 4.596 -1.687 4.503 1.00 91.94 82 ASP A N 1
ATOM 699 C CA . ASP A 1 82 ? 3.805 -1.059 5.555 1.00 91.94 82 ASP A CA 1
ATOM 700 C C . ASP A 1 82 ? 3.831 0.476 5.468 1.00 91.94 82 ASP A C 1
ATOM 702 O O . ASP A 1 82 ? 3.085 1.133 6.192 1.00 91.94 82 ASP A O 1
ATOM 706 N N . LEU A 1 83 ? 4.630 1.072 4.571 1.00 92.50 83 LEU A N 1
ATOM 707 C CA . LEU A 1 83 ? 4.731 2.522 4.364 1.00 92.50 83 LEU A CA 1
ATOM 708 C C . LEU A 1 83 ? 3.356 3.190 4.324 1.00 92.50 83 LEU A C 1
ATOM 710 O O . LEU A 1 83 ? 2.428 2.706 3.679 1.00 92.50 83 LEU A O 1
ATOM 714 N N . SER A 1 84 ? 3.217 4.337 4.972 1.00 91.75 84 SER A N 1
ATOM 715 C CA . SER A 1 84 ? 2.025 5.165 4.872 1.00 91.75 84 SER A CA 1
ATOM 716 C C . SER A 1 84 ? 1.807 5.617 3.430 1.00 91.75 84 SER A C 1
ATOM 718 O O . SER A 1 84 ? 2.725 5.701 2.610 1.00 91.75 84 SER A O 1
ATOM 720 N N . PHE A 1 85 ? 0.569 5.966 3.104 1.00 92.00 85 PHE A N 1
ATOM 721 C CA . PHE A 1 85 ? 0.272 6.439 1.759 1.00 92.00 85 PHE A CA 1
ATOM 722 C C . PHE A 1 85 ? 1.008 7.746 1.401 1.00 92.00 85 PHE A C 1
ATOM 724 O O . PHE A 1 85 ? 1.341 7.973 0.239 1.00 92.00 85 PHE A O 1
ATOM 731 N N . GLU A 1 86 ? 1.296 8.599 2.388 1.00 91.56 86 GLU A N 1
ATOM 732 C CA . GLU A 1 86 ? 2.093 9.815 2.191 1.00 91.56 86 GLU A CA 1
ATOM 733 C C . GLU A 1 86 ? 3.550 9.492 1.831 1.00 91.56 86 GLU A C 1
ATOM 735 O O . GLU A 1 86 ? 4.128 10.118 0.945 1.00 91.56 86 GLU A O 1
ATOM 740 N N . GLU A 1 87 ? 4.131 8.483 2.474 1.00 91.75 87 GLU A N 1
ATOM 741 C CA . GLU A 1 87 ? 5.456 7.965 2.133 1.00 91.75 87 GLU A CA 1
ATOM 742 C C . GLU A 1 87 ? 5.469 7.409 0.702 1.00 91.75 87 GLU A C 1
ATOM 744 O O . GLU A 1 87 ? 6.248 7.843 -0.148 1.00 91.75 87 GLU A O 1
ATOM 749 N N . ILE A 1 88 ? 4.511 6.552 0.360 1.00 92.56 88 ILE A N 1
ATOM 750 C CA . ILE A 1 88 ? 4.378 6.032 -1.009 1.00 92.56 88 ILE A CA 1
ATOM 751 C C . ILE A 1 88 ? 4.264 7.174 -2.040 1.00 92.56 88 ILE A C 1
ATOM 753 O O . ILE A 1 88 ? 4.826 7.094 -3.135 1.00 92.56 88 ILE A O 1
ATOM 757 N N . LEU A 1 89 ? 3.583 8.269 -1.695 1.00 90.31 89 LEU A N 1
ATOM 758 C CA . LEU A 1 89 ? 3.499 9.471 -2.526 1.00 90.31 89 LEU A CA 1
ATOM 759 C C . LEU A 1 89 ? 4.835 10.208 -2.663 1.00 90.31 89 LEU A C 1
ATOM 761 O O . LEU A 1 89 ? 5.170 10.655 -3.760 1.00 90.31 89 LEU A O 1
ATOM 765 N N . LYS A 1 90 ? 5.616 10.332 -1.588 1.00 88.81 90 LYS A N 1
ATOM 766 C CA . LYS A 1 90 ? 6.987 10.860 -1.669 1.00 88.81 90 LYS A CA 1
ATOM 767 C C . LYS A 1 90 ? 7.830 9.998 -2.614 1.00 88.81 90 LYS A C 1
ATOM 769 O O . LYS A 1 90 ? 8.561 10.553 -3.431 1.00 88.81 90 LYS A O 1
ATOM 774 N N . PHE A 1 91 ? 7.625 8.675 -2.613 1.00 86.69 91 PHE A N 1
ATOM 775 C CA . PHE A 1 91 ? 8.322 7.744 -3.517 1.00 86.69 91 PHE A CA 1
ATOM 776 C C . PHE A 1 91 ? 7.954 8.021 -4.956 1.00 86.69 91 PHE A C 1
ATOM 778 O O . PHE A 1 91 ? 8.815 8.172 -5.818 1.00 86.69 91 PHE A O 1
ATOM 785 N N . HIS A 1 92 ? 6.650 8.113 -5.197 1.00 84.88 92 HIS A N 1
ATOM 786 C CA . HIS A 1 92 ? 6.093 8.366 -6.510 1.00 84.88 92 HIS A CA 1
ATOM 787 C C . HIS A 1 92 ? 6.681 9.627 -7.158 1.00 84.88 92 HIS A C 1
ATOM 789 O O . HIS A 1 92 ? 6.939 9.632 -8.360 1.00 84.88 92 HIS A O 1
ATOM 795 N N . HIS A 1 93 ? 6.928 10.668 -6.361 1.00 87.06 93 HIS A N 1
ATOM 796 C CA . HIS A 1 93 ? 7.501 11.934 -6.816 1.00 87.06 93 HIS A CA 1
ATOM 797 C C . HIS A 1 93 ? 9.041 11.986 -6.784 1.00 87.06 93 HIS A C 1
ATOM 799 O O . HIS A 1 93 ? 9.616 13.009 -7.147 1.00 87.06 93 HIS A O 1
ATOM 805 N N . GLY A 1 94 ? 9.722 10.912 -6.370 1.00 83.44 94 GLY A N 1
ATOM 806 C CA . GLY A 1 94 ? 11.187 10.862 -6.290 1.00 83.44 94 GLY A CA 1
ATOM 807 C C . GLY A 1 94 ? 11.787 11.614 -5.095 1.00 83.44 94 GLY A C 1
ATOM 808 O O . GLY A 1 94 ? 12.954 11.992 -5.129 1.00 83.44 94 GLY A O 1
ATOM 809 N N . HIS A 1 95 ? 11.011 11.848 -4.036 1.00 81.56 95 HIS A N 1
ATOM 810 C CA . HIS A 1 95 ? 11.428 12.601 -2.851 1.00 81.56 95 HIS A CA 1
ATOM 811 C C . HIS A 1 95 ? 11.876 11.687 -1.704 1.00 81.56 95 HIS A C 1
ATOM 813 O O . HIS A 1 95 ? 11.218 11.631 -0.665 1.00 81.56 95 HIS A O 1
ATOM 819 N N . TYR A 1 96 ? 13.007 10.996 -1.871 1.00 75.81 96 TYR A N 1
ATOM 820 C CA . TYR A 1 96 ? 13.597 10.181 -0.805 1.00 75.81 96 TYR A CA 1
ATOM 821 C C . TYR A 1 96 ? 15.107 10.303 -0.676 1.00 75.81 96 TYR A C 1
ATOM 823 O O . TYR A 1 96 ? 15.823 10.388 -1.670 1.00 75.81 96 TYR A O 1
ATOM 831 N N . ALA A 1 97 ? 15.575 10.231 0.573 1.00 77.56 97 ALA A N 1
ATOM 832 C CA . ALA A 1 97 ? 16.970 9.957 0.878 1.00 77.56 97 ALA A CA 1
ATOM 833 C C . ALA A 1 97 ? 17.307 8.510 0.489 1.00 77.56 97 ALA A C 1
ATOM 835 O O . ALA A 1 97 ? 16.517 7.593 0.728 1.00 77.56 97 ALA A O 1
ATOM 836 N N . GLU A 1 98 ? 18.489 8.304 -0.087 1.00 80.00 98 GLU A N 1
ATOM 837 C CA . GLU A 1 98 ? 18.950 6.991 -0.552 1.00 80.00 98 GLU A CA 1
ATOM 838 C C . GLU A 1 98 ? 18.934 5.939 0.570 1.00 80.00 98 GLU A C 1
ATOM 840 O O . GLU A 1 98 ? 18.530 4.798 0.353 1.00 80.00 98 GLU A O 1
ATOM 845 N N . ASP A 1 99 ? 19.287 6.343 1.790 1.00 81.50 99 ASP A N 1
ATOM 846 C CA . ASP A 1 99 ? 19.324 5.453 2.953 1.00 81.50 99 ASP A CA 1
ATOM 847 C C . ASP A 1 99 ? 17.932 4.975 3.378 1.00 81.50 99 ASP A C 1
ATOM 849 O O . ASP A 1 99 ? 17.769 3.828 3.791 1.00 81.50 99 ASP A O 1
ATOM 853 N N . PHE A 1 100 ? 16.898 5.800 3.194 1.00 79.50 100 PHE A N 1
ATOM 854 C CA . PHE A 1 100 ? 15.520 5.381 3.453 1.00 79.50 100 PHE A CA 1
ATOM 855 C C . PHE A 1 100 ? 15.068 4.311 2.453 1.00 79.50 100 PHE A C 1
ATOM 857 O O . PHE A 1 100 ? 14.440 3.325 2.830 1.00 79.50 100 PHE A O 1
ATOM 864 N N . ILE A 1 101 ? 15.439 4.469 1.180 1.00 83.44 101 ILE A N 1
ATOM 865 C CA . ILE A 1 101 ? 15.170 3.470 0.139 1.00 83.44 101 ILE A CA 1
ATOM 866 C C . ILE A 1 101 ? 15.898 2.158 0.458 1.00 83.44 101 ILE A C 1
ATOM 868 O O . ILE A 1 101 ? 15.290 1.092 0.375 1.00 83.44 101 ILE A O 1
ATOM 872 N N . LYS A 1 102 ? 17.171 2.221 0.874 1.00 85.19 102 LYS A N 1
ATOM 873 C CA . LYS A 1 102 ? 17.927 1.037 1.318 1.00 85.19 102 LYS A CA 1
ATOM 874 C C . LYS A 1 102 ? 17.230 0.327 2.476 1.00 85.19 102 LYS A C 1
ATOM 876 O O . LYS A 1 102 ? 17.099 -0.893 2.425 1.00 85.19 102 LYS A O 1
ATOM 881 N N . ASN A 1 103 ? 16.743 1.078 3.463 1.00 86.44 103 ASN A N 1
ATOM 882 C CA . ASN A 1 103 ? 16.026 0.519 4.607 1.00 86.44 103 ASN A CA 1
ATOM 883 C C . ASN A 1 103 ? 14.746 -0.224 4.182 1.00 86.44 103 ASN A C 1
ATOM 885 O O . ASN A 1 103 ? 14.517 -1.350 4.618 1.00 86.44 103 ASN A O 1
ATOM 889 N N . ILE A 1 104 ? 13.947 0.345 3.268 1.00 88.81 104 ILE A N 1
ATOM 890 C CA . ILE A 1 104 ? 12.755 -0.334 2.722 1.00 88.81 104 ILE A CA 1
ATOM 891 C C . ILE A 1 104 ? 13.129 -1.701 2.139 1.00 88.81 104 ILE A C 1
ATOM 893 O O . ILE A 1 104 ? 12.455 -2.688 2.411 1.00 88.81 104 ILE A O 1
ATOM 897 N N . TRP A 1 105 ? 14.205 -1.783 1.355 1.00 89.44 105 TRP A N 1
ATOM 898 C CA . TRP A 1 105 ? 14.623 -3.051 0.750 1.00 89.44 105 TRP A CA 1
ATOM 899 C C . TRP A 1 105 ? 15.157 -4.046 1.779 1.00 89.44 105 TRP A C 1
ATOM 901 O O . TRP A 1 105 ? 14.810 -5.221 1.732 1.00 89.44 105 TRP A O 1
ATOM 911 N N . GLN A 1 106 ? 15.969 -3.584 2.730 1.00 88.06 106 GLN A N 1
ATOM 912 C CA . GLN A 1 106 ? 16.542 -4.434 3.780 1.00 88.06 106 GLN A CA 1
ATOM 913 C C . GLN A 1 106 ? 15.479 -5.025 4.708 1.00 88.06 106 GLN A C 1
ATOM 915 O O . GLN A 1 106 ? 15.644 -6.136 5.203 1.00 88.06 106 GLN A O 1
ATOM 920 N N . THR A 1 107 ? 14.385 -4.297 4.920 1.00 87.19 107 THR A N 1
ATOM 921 C CA . THR A 1 107 ? 13.257 -4.721 5.761 1.00 87.19 107 THR A CA 1
ATOM 922 C C . THR A 1 107 ? 12.153 -5.422 4.975 1.00 87.19 107 THR A C 1
ATOM 924 O O . THR A 1 107 ? 11.082 -5.688 5.520 1.00 87.19 107 THR A O 1
ATOM 927 N N . ASN A 1 108 ? 12.380 -5.706 3.688 1.00 88.25 108 ASN A N 1
ATOM 928 C CA . ASN A 1 108 ? 11.371 -6.267 2.795 1.00 88.25 108 ASN A CA 1
ATOM 929 C C . ASN A 1 108 ? 10.038 -5.486 2.841 1.00 88.25 108 ASN A C 1
ATOM 931 O O . ASN A 1 108 ? 8.946 -6.050 2.841 1.00 88.25 108 ASN A O 1
ATOM 935 N N . GLY A 1 109 ? 10.131 -4.159 2.932 1.00 86.69 109 GLY A N 1
ATOM 936 C CA . GLY A 1 109 ? 8.992 -3.253 2.963 1.00 86.69 109 GLY A CA 1
ATOM 937 C C . GLY A 1 109 ? 8.303 -3.117 4.318 1.00 86.69 109 GLY A C 1
ATOM 938 O O . GLY A 1 109 ? 7.357 -2.341 4.394 1.00 86.69 109 GLY A O 1
ATOM 939 N N . ILE A 1 110 ? 8.736 -3.811 5.371 1.00 88.69 110 ILE A N 1
ATOM 940 C CA . ILE A 1 110 ? 8.122 -3.735 6.704 1.00 88.69 110 ILE A CA 1
ATOM 941 C C . ILE A 1 110 ? 9.021 -2.923 7.639 1.00 88.69 110 ILE A C 1
ATOM 943 O O . ILE A 1 110 ? 9.828 -3.464 8.393 1.00 88.69 110 ILE A O 1
ATOM 947 N N . THR A 1 111 ? 8.901 -1.598 7.589 1.00 81.19 111 THR A N 1
ATOM 948 C CA . THR A 1 111 ? 9.856 -0.696 8.245 1.00 81.19 111 THR A CA 1
ATOM 949 C C . THR A 1 111 ? 9.566 -0.467 9.727 1.00 81.19 111 THR A C 1
ATOM 951 O O . THR A 1 111 ? 10.488 -0.172 10.486 1.00 81.19 111 THR A O 1
ATOM 954 N N . ARG A 1 112 ? 8.317 -0.635 10.180 1.00 75.81 112 ARG A N 1
ATOM 955 C CA . ARG A 1 112 ? 7.912 -0.315 11.565 1.00 75.81 112 ARG A CA 1
ATOM 956 C C . ARG A 1 112 ? 8.033 -1.465 12.557 1.00 75.81 112 ARG A C 1
ATOM 958 O O . ARG A 1 112 ? 7.749 -1.283 13.736 1.00 75.81 112 ARG A O 1
ATOM 965 N N . GLN A 1 113 ? 8.498 -2.638 12.128 1.00 59.12 113 GLN A N 1
ATOM 966 C CA . GLN A 1 113 ? 8.871 -3.694 13.080 1.00 59.12 113 GLN A CA 1
ATOM 967 C C . GLN A 1 113 ? 10.051 -3.273 13.974 1.00 59.12 113 GLN A C 1
ATOM 969 O O . GLN A 1 113 ? 10.139 -3.731 15.108 1.00 59.12 113 GLN A O 1
ATOM 974 N N . LEU A 1 114 ? 10.911 -2.360 13.507 1.00 45.91 114 LEU A N 1
ATOM 975 C CA . LEU A 1 114 ? 12.054 -1.853 14.274 1.00 45.91 114 LEU A CA 1
ATOM 976 C C . LEU A 1 114 ? 11.642 -0.926 15.433 1.00 45.91 114 LEU A C 1
ATOM 978 O O . LEU A 1 114 ? 12.280 -0.959 16.480 1.00 45.91 114 LEU A O 1
ATOM 982 N N . GLU A 1 115 ? 10.539 -0.179 15.306 1.00 43.53 115 GLU A N 1
ATOM 983 C CA . GLU A 1 115 ? 10.052 0.721 16.369 1.00 43.53 115 GLU A CA 1
ATOM 984 C C . GLU A 1 115 ? 9.509 -0.057 17.586 1.00 43.53 115 GLU A C 1
ATOM 986 O O . GLU A 1 115 ? 9.651 0.384 18.724 1.00 43.53 115 GLU A O 1
ATOM 991 N N . GLN A 1 116 ? 8.967 -1.264 17.380 1.00 40.69 116 GLN A N 1
ATOM 992 C CA . GLN A 1 116 ? 8.488 -2.112 18.481 1.00 40.69 116 GLN A CA 1
ATOM 993 C C . GLN A 1 116 ? 9.616 -2.807 19.257 1.00 40.69 116 GLN A C 1
ATOM 995 O O . GLN A 1 116 ? 9.416 -3.185 20.410 1.00 40.69 116 GLN A O 1
ATOM 1000 N N . VAL A 1 117 ? 10.797 -2.993 18.660 1.00 42.47 117 VAL A N 1
ATOM 1001 C CA . VAL A 1 117 ? 11.935 -3.619 19.356 1.00 42.47 117 VAL A CA 1
ATOM 1002 C C . VAL A 1 117 ? 12.583 -2.633 20.331 1.00 42.47 117 VAL A C 1
ATOM 1004 O O . VAL A 1 117 ? 12.949 -3.026 21.436 1.00 42.47 117 VAL A O 1
ATOM 1007 N N . GLU A 1 118 ? 12.661 -1.347 19.983 1.00 40.72 118 GLU A N 1
ATOM 1008 C CA . GLU A 1 118 ? 13.209 -0.322 20.882 1.00 40.72 118 GLU A CA 1
ATOM 1009 C C . GLU A 1 118 ? 12.262 0.004 22.050 1.00 40.72 118 GLU A C 1
ATOM 1011 O O . GLU A 1 118 ? 12.721 0.131 23.187 1.00 40.72 118 GLU A O 1
ATOM 1016 N N . GLU A 1 119 ? 10.940 0.037 21.827 1.00 40.50 119 GLU A N 1
ATOM 1017 C CA . GLU A 1 119 ? 9.976 0.201 22.926 1.00 40.50 119 GLU A CA 1
ATOM 1018 C C . GLU A 1 119 ? 9.990 -0.996 23.888 1.00 40.50 119 GLU A C 1
ATOM 1020 O O . GLU A 1 119 ? 10.055 -0.793 25.102 1.00 40.50 119 GLU A O 1
ATOM 1025 N N . ASN A 1 120 ? 10.021 -2.235 23.383 1.00 41.56 120 ASN A N 1
ATOM 1026 C CA . ASN A 1 120 ? 10.057 -3.426 24.238 1.00 41.56 120 ASN A CA 1
ATOM 1027 C C . ASN A 1 120 ? 11.368 -3.544 25.035 1.00 41.56 120 ASN A C 1
ATOM 1029 O O . ASN A 1 120 ? 11.316 -3.864 26.222 1.00 41.56 120 ASN A O 1
ATOM 1033 N N . ASN A 1 121 ? 12.518 -3.199 24.445 1.00 43.28 121 ASN A N 1
ATOM 1034 C CA . ASN A 1 121 ? 13.793 -3.187 25.170 1.00 43.28 121 ASN A CA 1
ATOM 1035 C C . ASN A 1 121 ? 13.837 -2.087 26.246 1.00 43.28 121 ASN A C 1
ATOM 1037 O O . ASN A 1 121 ? 14.336 -2.323 27.343 1.00 43.28 121 ASN A O 1
ATOM 1041 N N . SER A 1 122 ? 13.256 -0.908 25.988 1.00 44.22 122 SER A N 1
ATOM 1042 C CA . SER A 1 122 ? 13.187 0.173 26.987 1.00 44.22 122 SER A CA 1
ATOM 1043 C C . SER A 1 122 ? 12.247 -0.140 28.163 1.00 44.22 122 SER A C 1
ATOM 1045 O O . SER A 1 122 ? 12.449 0.348 29.280 1.00 44.22 122 SER A O 1
ATOM 1047 N N . ILE A 1 123 ? 11.218 -0.964 27.933 1.00 50.31 123 ILE A N 1
ATOM 1048 C CA . ILE A 1 123 ? 10.298 -1.438 28.972 1.00 50.31 123 ILE A CA 1
ATOM 1049 C C . ILE A 1 123 ? 10.956 -2.557 29.792 1.00 50.31 123 ILE A C 1
ATOM 1051 O O . ILE A 1 123 ? 10.863 -2.529 31.021 1.00 50.31 123 ILE A O 1
ATOM 1055 N N . GLU A 1 124 ? 11.662 -3.499 29.157 1.00 46.31 124 GLU A N 1
ATOM 1056 C CA . GLU A 1 124 ? 12.392 -4.559 29.868 1.00 46.31 124 GLU A CA 1
ATOM 1057 C C . GLU A 1 124 ? 13.556 -4.008 30.709 1.00 46.31 124 GLU A C 1
ATOM 1059 O O . GLU A 1 124 ? 13.685 -4.386 31.875 1.00 46.31 124 GLU A O 1
ATOM 1064 N N . GLU A 1 125 ? 14.340 -3.047 30.205 1.00 48.69 125 GLU A N 1
ATOM 1065 C CA . GLU A 1 125 ? 15.418 -2.415 30.987 1.00 48.69 125 GLU A CA 1
ATOM 1066 C C . GLU A 1 125 ? 14.886 -1.618 32.195 1.00 48.69 125 GLU A C 1
ATOM 1068 O O . GLU A 1 125 ? 15.468 -1.668 33.284 1.00 48.69 125 GLU A O 1
ATOM 1073 N N . ASN A 1 126 ? 13.735 -0.946 32.060 1.00 46.53 126 ASN A N 1
ATOM 1074 C CA . ASN A 1 126 ? 13.096 -0.252 33.186 1.00 46.53 126 ASN A CA 1
ATOM 1075 C C . ASN A 1 126 ? 12.509 -1.220 34.227 1.00 46.53 126 ASN A C 1
ATOM 1077 O O . ASN A 1 126 ? 12.562 -0.938 35.425 1.00 46.53 126 ASN A O 1
ATOM 1081 N N . LEU A 1 127 ? 11.969 -2.368 33.809 1.00 45.84 127 LEU A N 1
ATOM 1082 C CA . LEU A 1 127 ? 11.427 -3.372 34.733 1.00 45.84 127 LEU A CA 1
ATOM 1083 C C . LEU A 1 127 ? 12.530 -4.088 35.527 1.00 45.84 127 LEU A C 1
ATOM 1085 O O . LEU A 1 127 ? 12.336 -4.369 36.712 1.00 45.84 127 LEU A O 1
ATOM 1089 N N . ILE A 1 128 ? 13.696 -4.323 34.917 1.00 49.81 128 ILE A N 1
ATOM 1090 C CA . ILE A 1 128 ? 14.862 -4.901 35.603 1.00 49.81 128 ILE A CA 1
ATOM 1091 C C . ILE A 1 128 ? 15.428 -3.907 36.632 1.00 49.81 128 ILE A C 1
ATOM 1093 O O . ILE A 1 128 ? 15.669 -4.285 37.780 1.00 49.81 128 ILE A O 1
ATOM 1097 N N . SER A 1 129 ? 15.537 -2.619 36.280 1.00 46.81 129 SER A N 1
ATOM 1098 C CA . SER A 1 129 ? 16.028 -1.575 37.195 1.00 46.81 129 SER A CA 1
ATOM 1099 C C . SER A 1 129 ? 15.144 -1.391 38.442 1.00 46.81 129 SER A C 1
ATOM 1101 O O . SER A 1 129 ? 15.654 -1.223 39.553 1.00 46.81 129 SER A O 1
ATOM 1103 N N . VAL A 1 130 ? 13.817 -1.482 38.295 1.00 51.94 130 VAL A N 1
ATOM 1104 C CA . VAL A 1 130 ? 12.879 -1.379 39.430 1.00 51.94 130 VAL A CA 1
ATOM 1105 C C . VAL A 1 130 ? 12.889 -2.654 40.287 1.00 51.94 130 VAL A C 1
ATOM 1107 O O . VAL A 1 130 ? 12.808 -2.571 41.515 1.00 51.94 130 VAL A O 1
ATOM 1110 N N . GLY 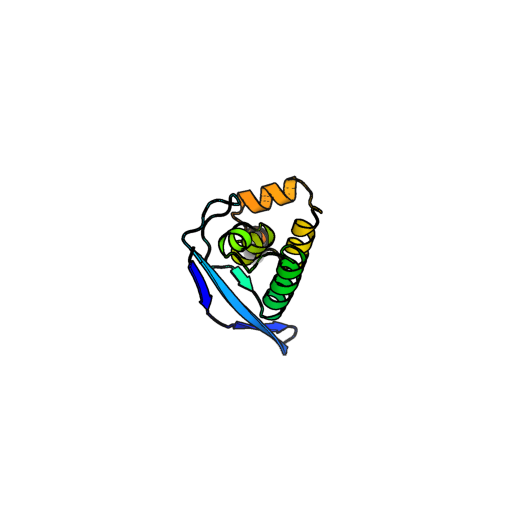A 1 131 ? 13.045 -3.834 39.676 1.00 49.00 131 GLY A N 1
ATOM 1111 C CA . GLY A 1 131 ? 13.120 -5.114 40.389 1.00 49.00 131 GLY A CA 1
ATOM 1112 C C . GLY A 1 131 ? 14.339 -5.241 41.313 1.00 49.00 131 GLY A C 1
ATOM 1113 O O . GLY A 1 131 ? 14.221 -5.774 42.419 1.00 49.00 131 GLY A O 1
ATOM 1114 N N . GLU A 1 132 ? 15.492 -4.700 40.913 1.00 48.69 132 GLU A N 1
ATOM 1115 C CA . GLU A 1 132 ? 16.721 -4.746 41.718 1.00 48.69 132 GLU A CA 1
ATOM 1116 C C . GLU A 1 132 ? 16.709 -3.754 42.896 1.00 48.69 132 GLU A C 1
ATOM 1118 O O . GLU A 1 132 ? 17.223 -4.062 43.976 1.00 48.69 132 GLU A O 1
ATOM 1123 N N . ALA A 1 133 ? 16.046 -2.600 42.752 1.00 50.41 133 ALA A N 1
ATOM 1124 C CA . ALA A 1 133 ? 15.933 -1.604 43.821 1.00 50.41 133 ALA A CA 1
ATOM 1125 C C . ALA A 1 133 ? 15.067 -2.085 45.004 1.00 50.41 133 ALA A C 1
ATOM 1127 O O . ALA A 1 133 ? 15.357 -1.776 46.163 1.00 50.41 133 ALA A O 1
ATOM 1128 N N . HIS A 1 134 ? 14.037 -2.898 44.744 1.00 50.25 134 HIS A N 1
ATOM 1129 C CA . HIS A 1 134 ? 13.175 -3.443 45.798 1.00 50.25 134 HIS A CA 1
ATOM 1130 C C . HIS A 1 134 ? 13.831 -4.562 46.622 1.00 50.25 134 HIS A C 1
ATOM 1132 O O . HIS A 1 134 ? 13.399 -4.820 47.747 1.00 50.25 134 HIS A O 1
ATOM 1138 N N . HIS A 1 135 ? 14.898 -5.194 46.121 1.00 49.56 135 HIS A N 1
ATOM 1139 C CA . HIS A 1 135 ? 15.575 -6.280 46.833 1.00 49.56 135 HIS A CA 1
ATOM 1140 C C . HIS A 1 135 ? 16.636 -5.798 47.844 1.00 49.56 135 HIS A C 1
ATOM 1142 O O . HIS A 1 135 ? 17.064 -6.580 48.699 1.00 49.56 135 HIS A O 1
ATOM 1148 N N . LEU A 1 136 ? 17.029 -4.518 47.782 1.00 48.78 136 LEU A N 1
ATOM 1149 C CA . LEU A 1 136 ? 18.019 -3.890 48.671 1.00 48.78 136 LEU A CA 1
ATOM 1150 C C . LEU A 1 136 ? 17.407 -3.110 49.848 1.00 48.78 136 LEU A C 1
ATOM 1152 O O . LEU A 1 136 ? 18.134 -2.751 50.768 1.00 48.78 136 LEU A O 1
ATOM 1156 N N . LEU A 1 137 ? 16.090 -2.882 49.857 1.00 48.28 137 LEU A N 1
ATOM 1157 C CA . LEU A 1 137 ? 15.390 -2.172 50.941 1.00 48.28 137 LEU A CA 1
ATOM 1158 C C . LEU A 1 137 ? 14.785 -3.098 52.015 1.00 48.28 137 LEU A C 1
ATOM 1160 O O . LEU A 1 137 ? 14.234 -2.604 52.993 1.00 48.28 137 LEU A O 1
ATOM 1164 N N . ASN A 1 138 ? 14.912 -4.422 51.860 1.00 49.25 138 ASN A N 1
ATOM 1165 C CA . ASN A 1 138 ? 14.393 -5.434 52.794 1.00 49.25 138 ASN A CA 1
ATOM 1166 C C . ASN A 1 138 ? 15.494 -6.348 53.381 1.00 49.25 138 ASN A C 1
ATOM 1168 O O . ASN A 1 138 ? 15.266 -7.545 53.571 1.00 49.25 138 ASN A O 1
ATOM 1172 N N . LYS A 1 139 ? 16.689 -5.816 53.661 1.00 39.88 139 LYS A N 1
ATOM 1173 C CA . LYS A 1 139 ? 17.716 -6.515 54.454 1.00 39.88 139 LYS A CA 1
ATOM 1174 C C . LYS A 1 139 ? 18.068 -5.745 55.714 1.00 39.88 139 LYS A C 1
ATOM 1176 O O . LYS A 1 139 ? 18.230 -4.512 55.607 1.00 39.88 139 LYS A O 1
#

Organism: Octopus bimaculoides (NCBI:txid37653)

Sequence (139 aa):
MEISVQNPRTIFENGRAKYVAYQLSLKNCFPVLPLDDTDHVWRSYREFHLLRNILRQRHKNLCFKEKELTMDPTFRLFFQSDLSFEEILKFHHGHYAEDFIKNIWQTNGITRQLEQVEENNSIEENLISVGEAHHLLNK

InterPro domains:
  IPR036871 PX domain superfamily [G3DSA:3.30.1520.10] (1-66)
  IPR036871 PX domain superfamily [SSF64268] (2-71)